Protein AF-0000000082860025 (afdb_homodimer)

Foldseek 3Di:
DQDPVFWQKKFKAWLCQHTPDIDGCRVVDRSNVLNVVQVVVCVVDPVSDDWDWDWDDDDFWIKIWTDDPTMIMITIGGDPPPPPDPPDPPPD/DQDPVFWAKKFKAWLCQHTPDIDGCRVVDRSNVLNVVQVVVCVVDPVSDDWDWDWDDDDFWIKIWTDDPTMIMITIGGDPPPCPPPPDPPPD

Sequence (184 aa):
MMQAADVKGVLLTDKTGMTLGLRGLGANLNAGGVDRLAKIAAKLDPSGRLPQVVAVEGESSHILIQQRPNFTGAVVKEVISAHIPSSSENTFMMQAADVKGVLLTDKTGMTLGLRGLGANLNAGGVDRLAKIAAKLDPSGRLPQVVAVEGESSHILIQQRPNFTGAVVKEVISAHIPSSSENTF

Radius of gyration: 17.54 Å; Cα contacts (8 Å, |Δi|>4): 394; chains: 2; bounding box: 46×36×58 Å

pLDDT: mean 80.72, std 21.65, range [23.61, 98.38]

Solvent-accessible surface area (backbone atoms only — not comparable to full-atom values): 10184 Å² total; per-residue (Å²): 126,88,57,81,88,30,65,53,20,30,29,31,17,33,88,84,22,43,74,76,46,66,39,64,60,21,64,71,45,52,37,47,51,55,37,50,39,43,55,48,55,52,66,49,42,84,77,61,64,72,72,39,43,36,37,39,41,47,88,59,36,33,38,41,36,38,50,52,98,69,34,29,41,35,38,29,26,50,59,72,71,68,83,64,75,75,78,76,78,80,78,126,126,88,56,82,87,29,65,53,20,30,30,32,18,33,89,85,20,43,74,74,44,66,40,65,60,20,64,70,44,54,38,48,51,53,37,50,40,43,54,48,55,51,66,49,41,87,78,57,67,65,75,36,44,35,36,37,40,47,92,61,36,33,36,41,35,38,50,51,99,68,34,29,41,36,38,31,25,50,58,72,71,68,83,63,74,73,77,75,79,78,79,124

Secondary structure (DSSP, 8-state):
---GGGEEEEEEE-TTS-EEEEEEGGGGS-HHHHHHHHHHHHHHSTT--S--EEEEE-SSEEEEEEE-SS-EEEEEEE--------------/---GGGEEEEEEE-TTS-EEEEEEGGGGS-HHHHHHHHHHHHHHSTT--S--EEEEE-SSEEEEEEE-SS-EEEEEEE--------------

Organism: NCBI:txid197152

Structure (mmCIF, N/CA/C/O backbone):
data_AF-0000000082860025-model_v1
#
loop_
_entity.id
_entity.type
_entity.pdbx_description
1 polymer 'Late endosomal/lysosomal adaptor and MAPK and MTOR activator 5'
#
loop_
_atom_site.group_PDB
_atom_site.id
_atom_site.type_symbol
_atom_site.label_atom_id
_atom_site.label_alt_id
_atom_site.label_comp_id
_atom_site.label_asym_id
_atom_site.label_entity_id
_atom_site.label_seq_id
_atom_site.pdbx_PDB_ins_code
_atom_site.Cartn_x
_atom_site.Cartn_y
_atom_site.Cartn_z
_atom_site.occupancy
_atom_site.B_iso_or_equiv
_atom_site.auth_seq_id
_atom_site.auth_comp_id
_atom_site.auth_asym_id
_atom_site.auth_atom_id
_atom_site.pdbx_PDB_model_num
ATOM 1 N N . MET A 1 1 ? 17.094 7.039 -0.969 1 33.09 1 MET A N 1
ATOM 2 C CA . MET A 1 1 ? 17.234 6.988 0.483 1 33.09 1 MET A CA 1
ATOM 3 C C . MET A 1 1 ? 16.531 8.172 1.143 1 33.09 1 MET A C 1
ATOM 5 O O . MET A 1 1 ? 16.719 9.32 0.735 1 33.09 1 MET A O 1
ATOM 9 N N . MET A 1 2 ? 15.25 7.848 1.574 1 46 2 MET A N 1
ATOM 10 C CA . MET A 1 2 ? 14.5 8.938 2.189 1 46 2 MET A CA 1
ATOM 11 C C . MET A 1 2 ? 15.297 9.586 3.312 1 46 2 MET A C 1
ATOM 13 O O . MET A 1 2 ? 15.625 8.93 4.305 1 46 2 MET A O 1
ATOM 17 N N . GLN A 1 3 ? 16.156 10.477 3.059 1 45.91 3 GLN A N 1
ATOM 18 C CA . GLN A 1 3 ? 16.906 11.188 4.082 1 45.91 3 GLN A CA 1
ATOM 19 C C . GLN A 1 3 ? 15.992 11.625 5.227 1 45.91 3 GLN A C 1
ATOM 21 O O . GLN A 1 3 ? 14.797 11.836 5.031 1 45.91 3 GLN A O 1
ATOM 26 N N . ALA A 1 4 ? 16.5 11.523 6.484 1 52.88 4 ALA A N 1
ATOM 27 C CA . ALA A 1 4 ? 15.906 11.922 7.758 1 52.88 4 ALA A CA 1
ATOM 28 C C . ALA A 1 4 ? 15.117 13.227 7.605 1 52.88 4 ALA A C 1
ATOM 30 O O . ALA A 1 4 ? 14.047 13.383 8.195 1 52.88 4 ALA A O 1
ATOM 31 N N . ALA A 1 5 ? 15.742 14.164 6.914 1 59.38 5 ALA A N 1
ATOM 32 C CA . ALA A 1 5 ? 15.266 15.547 7.008 1 59.38 5 ALA A CA 1
ATOM 33 C C . ALA A 1 5 ? 14.016 15.758 6.156 1 59.38 5 ALA A C 1
ATOM 35 O O . ALA A 1 5 ? 13.453 16.859 6.133 1 59.38 5 ALA A O 1
ATOM 36 N N . ASP A 1 6 ? 13.32 14.672 5.777 1 79.62 6 ASP A N 1
ATOM 37 C CA . ASP A 1 6 ? 12.289 14.914 4.777 1 79.62 6 ASP A CA 1
ATOM 38 C C . ASP A 1 6 ? 10.914 14.5 5.297 1 79.62 6 ASP A C 1
ATOM 40 O O . ASP A 1 6 ? 9.953 14.398 4.523 1 79.62 6 ASP A O 1
ATOM 44 N N . VAL A 1 7 ? 11 14.438 6.77 1 90.5 7 VAL A N 1
ATOM 45 C CA . VAL A 1 7 ? 9.711 14.055 7.32 1 90.5 7 VAL A CA 1
ATOM 46 C C . VAL A 1 7 ? 8.852 15.297 7.539 1 90.5 7 VAL A C 1
ATOM 48 O O . VAL A 1 7 ? 9.266 16.234 8.227 1 90.5 7 VAL A O 1
ATOM 51 N N . LYS A 1 8 ? 7.617 15.305 6.957 1 93.06 8 LYS A N 1
ATOM 52 C CA . LYS A 1 8 ? 6.75 16.484 7.02 1 93.06 8 LYS A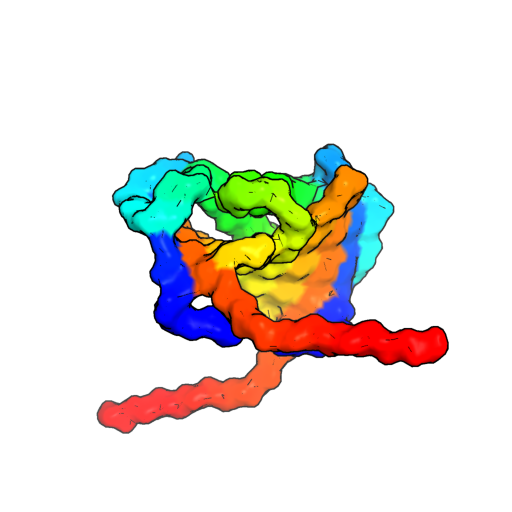 CA 1
ATOM 53 C C . LYS A 1 8 ? 5.492 16.188 7.832 1 93.06 8 LYS A C 1
ATOM 55 O O . LYS A 1 8 ? 4.746 17.109 8.18 1 93.06 8 LYS A O 1
ATOM 60 N N . GLY A 1 9 ? 5.238 14.914 8.219 1 94.38 9 GLY A N 1
ATOM 61 C CA . GLY A 1 9 ? 4.062 14.594 9.008 1 94.38 9 GLY A CA 1
ATOM 62 C C . GLY A 1 9 ? 4.008 13.141 9.43 1 94.38 9 GLY A C 1
ATOM 63 O O . GLY A 1 9 ? 4.746 12.305 8.898 1 94.38 9 GLY A O 1
ATOM 64 N N . VAL A 1 10 ? 3.152 12.93 10.477 1 96.75 10 VAL A N 1
ATOM 65 C CA . VAL A 1 10 ? 2.957 11.578 11 1 96.75 10 VAL A CA 1
ATOM 66 C C . VAL A 1 10 ? 1.491 11.375 11.375 1 96.75 10 VAL A C 1
ATOM 68 O O . VAL A 1 10 ? 0.799 12.328 11.734 1 96.75 10 VAL A O 1
ATOM 71 N N . LEU A 1 11 ? 1.039 10.164 11.227 1 97.44 11 LEU A N 1
ATOM 72 C CA . LEU A 1 11 ? -0.28 9.734 11.68 1 97.44 11 LEU A CA 1
ATOM 73 C C . LEU A 1 11 ? -0.199 8.398 12.398 1 97.44 11 LEU A C 1
ATOM 75 O O . LEU A 1 11 ? 0.49 7.48 11.945 1 97.44 11 LEU A O 1
ATOM 79 N N . LEU A 1 12 ? -0.83 8.297 13.547 1 98.12 12 LEU A N 1
ATOM 80 C CA . LEU A 1 12 ? -1.018 7.043 14.266 1 98.12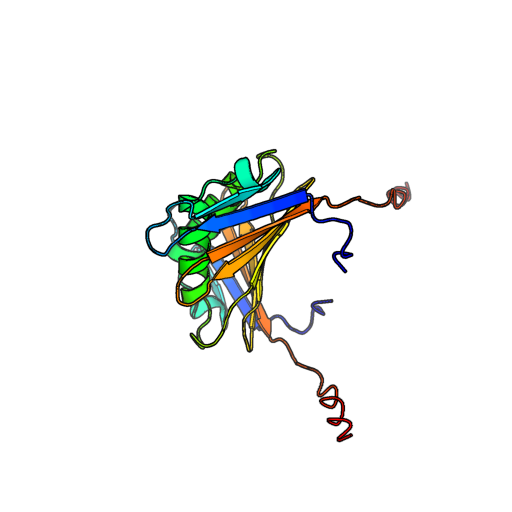 12 LEU A CA 1
ATOM 81 C C . LEU A 1 12 ? -2.498 6.703 14.391 1 98.12 12 LEU A C 1
ATOM 83 O O . LEU A 1 12 ? -3.303 7.547 14.797 1 98.12 12 LEU A O 1
ATOM 87 N N . THR A 1 13 ? -2.891 5.547 14.031 1 98.19 13 THR A N 1
ATOM 88 C CA . THR A 1 13 ? -4.27 5.078 14.109 1 98.19 13 THR A CA 1
ATOM 89 C C . THR A 1 13 ? -4.359 3.795 14.93 1 98.19 13 THR A C 1
ATOM 91 O O . THR A 1 13 ? -3.42 2.994 14.938 1 98.19 13 THR A O 1
ATOM 94 N N . ASP A 1 14 ? -5.41 3.586 15.594 1 97.69 14 ASP A N 1
ATOM 95 C CA . ASP A 1 14 ? -5.605 2.33 16.312 1 97.69 14 ASP A CA 1
ATOM 96 C C . ASP A 1 14 ? -6.203 1.262 15.398 1 97.69 14 ASP A C 1
ATOM 98 O O . ASP A 1 14 ? -6.324 1.473 14.188 1 97.69 14 ASP A O 1
ATOM 102 N N . LYS A 1 15 ? -6.598 0.096 15.977 1 95.88 15 LYS A N 1
ATOM 103 C CA . LYS A 1 15 ? -7 -1.069 15.188 1 95.88 15 LYS A CA 1
ATOM 104 C C . LYS A 1 15 ? -8.391 -0.88 14.602 1 95.88 15 LYS A C 1
ATOM 106 O O . LYS A 1 15 ? -8.828 -1.667 13.758 1 95.88 15 LYS A O 1
ATOM 111 N N . THR A 1 16 ? -9.117 0.187 15.078 1 96.38 16 THR A N 1
ATOM 112 C CA . THR A 1 16 ? -10.453 0.455 14.547 1 96.38 16 THR A CA 1
ATOM 113 C C . THR A 1 16 ? -10.398 1.537 13.477 1 96.38 16 THR A C 1
ATOM 115 O O . THR A 1 16 ? -11.43 1.908 12.914 1 96.38 16 THR A O 1
ATOM 118 N N . GLY A 1 17 ? -9.18 2 13.211 1 97.31 17 GLY A N 1
ATOM 119 C CA . GLY A 1 17 ? -9.023 3.051 12.219 1 97.31 17 GLY A CA 1
ATOM 120 C C . GLY A 1 17 ? -9.211 4.445 12.789 1 97.31 17 GLY A C 1
ATOM 121 O O . GLY A 1 17 ? -9.422 5.402 12.039 1 97.31 17 GLY A O 1
ATOM 122 N N . MET A 1 18 ? -9.141 4.57 14.086 1 98.06 18 MET A N 1
ATOM 123 C CA . MET A 1 18 ? -9.273 5.875 14.734 1 98.06 18 MET A CA 1
ATOM 124 C C . MET A 1 18 ? -7.906 6.504 14.977 1 98.06 18 MET A C 1
ATOM 126 O O . MET A 1 18 ? -6.926 5.793 15.203 1 98.06 18 MET A O 1
ATOM 130 N N . THR A 1 19 ? -7.941 7.844 14.969 1 98.06 19 THR A N 1
ATOM 131 C CA . THR A 1 19 ? -6.691 8.578 15.125 1 98.06 19 THR A CA 1
ATOM 132 C C . THR A 1 19 ? -6.246 8.594 16.578 1 98.06 19 THR A C 1
ATOM 134 O O . THR A 1 19 ? -6.996 9.023 17.453 1 98.06 19 THR A O 1
ATOM 137 N N . LEU A 1 20 ? -5.004 8.133 16.844 1 98.38 20 LEU A N 1
ATOM 138 C CA . LEU A 1 20 ? -4.387 8.219 18.172 1 98.38 20 LEU A CA 1
ATOM 139 C C . LEU A 1 20 ? -3.539 9.477 18.297 1 98.38 20 LEU A C 1
ATOM 141 O O . LEU A 1 20 ? -3.398 10.031 19.391 1 98.38 20 LEU A O 1
ATOM 145 N N . GLY A 1 21 ? -2.965 9.922 17.156 1 98.38 21 GLY A N 1
ATOM 146 C CA . GLY A 1 21 ? -2.156 11.125 17.062 1 98.38 21 GLY A CA 1
ATOM 147 C C . GLY A 1 21 ? -1.771 11.477 15.633 1 98.38 21 GLY A C 1
ATOM 148 O O . GLY A 1 21 ? -1.672 10.594 14.773 1 98.38 21 GLY A O 1
ATOM 149 N N . LEU A 1 22 ? -1.713 12.805 15.414 1 97.38 22 LEU A N 1
ATOM 150 C CA . LEU A 1 22 ? -1.295 13.266 14.094 1 97.38 22 LEU A CA 1
ATOM 151 C C . LEU A 1 22 ? -0.519 14.578 14.195 1 97.38 22 LEU A C 1
ATOM 153 O O . LEU A 1 22 ? -0.664 15.312 15.172 1 97.38 22 LEU A O 1
ATOM 157 N N . ARG A 1 23 ? 0.426 14.742 13.312 1 97.06 23 ARG A N 1
ATOM 158 C CA . ARG A 1 23 ? 1.185 15.984 13.211 1 97.06 23 ARG A CA 1
ATOM 159 C C . ARG A 1 23 ? 1.51 16.312 11.75 1 97.06 23 ARG A C 1
ATOM 161 O O . ARG A 1 23 ? 1.81 15.406 10.969 1 97.06 23 ARG A O 1
ATOM 168 N N . GLY A 1 24 ? 1.417 17.609 11.469 1 94.69 24 GLY A N 1
ATOM 169 C CA . GLY A 1 24 ? 1.819 18.062 10.148 1 94.69 24 GLY A CA 1
ATOM 170 C C . GLY A 1 24 ? 0.967 17.5 9.031 1 94.69 24 GLY A C 1
ATOM 171 O O . GLY A 1 24 ? -0.259 17.438 9.148 1 94.69 24 GLY A O 1
ATOM 172 N N . LEU A 1 25 ? 1.571 17.109 7.906 1 92.44 25 LEU A N 1
ATOM 173 C CA . LEU A 1 25 ? 0.884 16.609 6.719 1 92.44 25 LEU A CA 1
ATOM 174 C C . LEU A 1 25 ? 0.136 15.312 7.02 1 92.44 25 LEU A C 1
ATOM 176 O O . LEU A 1 25 ? -0.724 14.891 6.246 1 92.44 25 LEU A O 1
ATOM 180 N N . GLY A 1 26 ? 0.454 14.711 8.125 1 95 26 GLY A N 1
ATOM 181 C CA . GLY A 1 26 ? -0.306 13.539 8.523 1 95 26 GLY A CA 1
ATOM 182 C C . GLY A 1 26 ? -1.77 13.844 8.789 1 95 26 GLY A C 1
ATOM 183 O O . GLY A 1 26 ? -2.611 12.938 8.742 1 95 26 GLY A O 1
ATOM 184 N N . ALA A 1 27 ? -2.01 15.086 9.039 1 95.94 27 ALA A N 1
ATOM 185 C CA . ALA A 1 27 ? -3.385 15.492 9.32 1 95.94 27 ALA A CA 1
ATOM 186 C C . ALA A 1 27 ? -4.238 15.438 8.055 1 95.94 27 ALA A C 1
ATOM 188 O O . ALA A 1 27 ? -5.469 15.445 8.125 1 95.94 27 ALA A O 1
ATOM 189 N N . ASN A 1 28 ? -3.586 15.375 6.984 1 92.19 28 ASN A N 1
ATOM 190 C CA . ASN A 1 28 ? -4.301 15.32 5.715 1 92.19 28 ASN A CA 1
ATOM 191 C C . ASN A 1 28 ? -4.652 13.883 5.332 1 92.19 28 ASN A C 1
ATOM 193 O O . ASN A 1 28 ? -5.395 13.656 4.375 1 92.19 28 ASN A O 1
ATOM 197 N N . LEU A 1 29 ? -4.102 12.875 6.09 1 93.88 29 LEU A N 1
ATOM 198 C CA . LEU A 1 29 ? -4.367 11.477 5.797 1 93.88 29 LEU A CA 1
ATOM 199 C C . LEU A 1 29 ? -5.656 11.016 6.469 1 93.88 29 LEU A C 1
ATOM 201 O O . LEU A 1 29 ? -5.945 11.406 7.602 1 93.88 29 LEU A O 1
ATOM 205 N N . ASN A 1 30 ? -6.348 10.211 5.773 1 95.44 30 ASN A N 1
ATOM 206 C CA . ASN A 1 30 ? -7.496 9.523 6.359 1 95.44 30 ASN A CA 1
ATOM 207 C C . ASN A 1 30 ? -7.062 8.328 7.199 1 95.44 30 ASN A C 1
ATOM 209 O O . ASN A 1 30 ? -6.613 7.316 6.66 1 95.44 30 ASN A O 1
ATOM 213 N N . ALA A 1 31 ? -7.352 8.445 8.484 1 97.25 31 ALA A N 1
ATOM 214 C CA . ALA A 1 31 ? -6.887 7.422 9.414 1 97.25 31 ALA A CA 1
ATOM 215 C C . ALA A 1 31 ? -7.488 6.059 9.07 1 97.25 31 ALA A C 1
ATOM 217 O O . ALA A 1 31 ? -6.797 5.039 9.125 1 97.25 31 ALA A O 1
ATOM 218 N N . GLY A 1 32 ? -8.75 6.07 8.781 1 97.25 32 GLY A N 1
ATOM 219 C CA . GLY A 1 32 ? -9.391 4.832 8.367 1 97.25 32 GLY A CA 1
ATOM 220 C C . GLY A 1 32 ? -8.773 4.227 7.121 1 97.25 32 GLY A C 1
ATOM 221 O O . GLY A 1 32 ? -8.617 3.006 7.027 1 97.25 32 GLY A O 1
ATOM 222 N N . GLY A 1 33 ? -8.445 5.047 6.242 1 97 33 GLY A N 1
ATOM 223 C CA . GLY A 1 33 ? -7.781 4.59 5.035 1 97 33 GLY A CA 1
ATOM 224 C C . GLY A 1 33 ? -6.41 4 5.293 1 97 33 GLY A C 1
ATOM 225 O O . GLY A 1 33 ? -6.051 2.967 4.723 1 97 33 GLY A O 1
ATOM 226 N N . VAL A 1 34 ? -5.637 4.637 6.137 1 97.31 34 VAL A N 1
ATOM 227 C CA . VAL A 1 34 ? -4.301 4.168 6.488 1 97.31 34 VAL A CA 1
ATOM 228 C C . VAL A 1 34 ? -4.391 2.797 7.156 1 97.31 34 VAL A C 1
ATOM 230 O O . VAL A 1 34 ? -3.648 1.878 6.809 1 97.31 34 VAL A O 1
ATOM 233 N N . ASP A 1 35 ? -5.312 2.674 8.102 1 97.25 35 ASP A N 1
ATOM 234 C CA . ASP A 1 35 ? -5.5 1.411 8.805 1 97.25 35 ASP A CA 1
ATOM 235 C C . ASP A 1 35 ? -5.922 0.301 7.848 1 97.25 35 ASP A C 1
ATOM 237 O O . ASP A 1 35 ? -5.375 -0.803 7.887 1 97.25 35 ASP A O 1
ATOM 241 N N . ARG A 1 36 ? -6.832 0.575 6.988 1 96.69 36 ARG A N 1
ATOM 242 C CA . ARG A 1 36 ? -7.344 -0.426 6.059 1 96.69 36 ARG A CA 1
ATOM 243 C C . ARG A 1 36 ? -6.273 -0.836 5.051 1 96.69 36 ARG A C 1
ATOM 245 O O . ARG A 1 36 ? -6.133 -2.02 4.734 1 96.69 36 ARG A O 1
ATOM 252 N N . LEU A 1 37 ? -5.586 0.107 4.586 1 96.12 37 LEU A N 1
ATOM 253 C CA . LEU A 1 37 ? -4.512 -0.176 3.641 1 96.12 37 LEU A CA 1
ATOM 254 C C . LEU A 1 37 ? -3.48 -1.115 4.258 1 96.12 37 LEU A C 1
ATOM 256 O O . LEU A 1 37 ? -3.094 -2.111 3.641 1 96.12 37 LEU A O 1
ATOM 260 N N . ALA A 1 38 ? -3.084 -0.808 5.434 1 95.5 38 ALA A N 1
ATOM 261 C CA . ALA A 1 38 ? -2.09 -1.638 6.109 1 95.5 38 ALA A CA 1
ATOM 262 C C . ALA A 1 38 ? -2.615 -3.053 6.328 1 95.5 38 ALA A C 1
ATOM 264 O O . ALA A 1 38 ? -1.877 -4.027 6.172 1 95.5 38 ALA A O 1
ATOM 265 N N . LYS A 1 39 ? -3.861 -3.148 6.633 1 93.69 39 LYS A N 1
ATOM 266 C CA . LYS A 1 39 ? -4.461 -4.457 6.879 1 93.69 39 LYS A CA 1
ATOM 267 C C . LYS A 1 39 ? -4.535 -5.281 5.598 1 93.69 39 LYS A C 1
ATOM 269 O O . LYS A 1 39 ? -4.273 -6.484 5.613 1 93.69 39 LYS A O 1
ATOM 274 N N . ILE A 1 40 ? -4.914 -4.621 4.555 1 94.56 40 ILE A N 1
ATOM 275 C CA . ILE A 1 40 ? -4.961 -5.336 3.285 1 94.56 40 ILE A CA 1
ATOM 276 C C . ILE A 1 40 ? -3.557 -5.777 2.885 1 94.56 40 ILE A C 1
ATOM 278 O O . ILE A 1 40 ? -3.352 -6.922 2.471 1 94.56 40 ILE A O 1
ATOM 282 N N . ALA A 1 41 ? -2.551 -4.926 3.004 1 94.69 41 ALA A N 1
ATOM 283 C CA . ALA A 1 41 ? -1.172 -5.25 2.648 1 94.69 41 ALA A CA 1
ATOM 284 C C . ALA A 1 41 ? -0.667 -6.453 3.441 1 94.69 41 ALA A C 1
ATOM 286 O O . ALA A 1 41 ? 0.044 -7.305 2.904 1 94.69 41 ALA A O 1
ATOM 287 N N . ALA A 1 42 ? -1.033 -6.551 4.637 1 91.56 42 ALA A N 1
ATOM 288 C CA . ALA A 1 42 ? -0.596 -7.648 5.5 1 91.56 42 ALA A CA 1
ATOM 289 C C . ALA A 1 42 ? -1.108 -8.992 4.984 1 91.56 42 ALA A C 1
ATOM 291 O O . ALA A 1 42 ? -0.476 -10.023 5.199 1 91.56 42 ALA A O 1
ATOM 292 N N . LYS A 1 43 ? -2.182 -8.922 4.293 1 90.25 43 LYS A N 1
ATOM 293 C CA . LYS A 1 43 ? -2.803 -10.156 3.812 1 90.25 43 LYS A CA 1
ATOM 294 C C . LYS A 1 43 ? -2.27 -10.547 2.438 1 90.25 43 LYS A C 1
ATOM 296 O O . LYS A 1 43 ? -2.477 -11.672 1.979 1 90.25 43 LYS A O 1
ATOM 301 N N . LEU A 1 44 ? -1.603 -9.633 1.783 1 90.06 44 LEU A N 1
ATOM 302 C CA . LEU A 1 44 ? -1.089 -9.914 0.447 1 90.06 44 LEU A CA 1
ATOM 303 C C . LEU A 1 44 ? 0.151 -10.797 0.515 1 90.06 44 LEU A C 1
ATOM 305 O O . LEU A 1 44 ? 0.46 -11.516 -0.44 1 90.06 44 LEU A O 1
ATOM 309 N N . ASP A 1 45 ? 0.968 -10.703 1.523 1 74.94 45 ASP A N 1
ATOM 310 C CA . ASP A 1 45 ? 2.172 -11.516 1.677 1 74.94 45 ASP A CA 1
ATOM 311 C C . ASP A 1 45 ? 1.82 -12.945 2.08 1 74.94 45 ASP A C 1
ATOM 313 O O . ASP A 1 45 ? 1.226 -13.172 3.137 1 74.94 45 ASP A O 1
ATOM 317 N N . PRO A 1 46 ? 2.174 -13.789 1.183 1 65.31 46 PRO A N 1
ATOM 318 C CA . PRO A 1 46 ? 1.812 -15.18 1.46 1 65.31 46 PRO A CA 1
ATOM 319 C C . PRO A 1 46 ? 2.404 -15.695 2.77 1 65.31 46 PRO A C 1
ATOM 321 O O . PRO A 1 46 ? 1.879 -16.641 3.359 1 65.31 46 PRO A O 1
ATOM 324 N N . SER A 1 47 ? 3.518 -15.117 3.135 1 65.06 47 SER A N 1
ATOM 325 C CA . SER A 1 47 ? 4.164 -15.656 4.328 1 65.06 47 SER A CA 1
ATOM 326 C C . SER A 1 47 ? 3.523 -15.109 5.598 1 65.06 47 SER A C 1
ATOM 328 O O . SER A 1 47 ? 3.621 -15.719 6.664 1 65.06 47 SER A O 1
ATOM 330 N N . GLY A 1 48 ? 2.568 -14.25 5.512 1 60.38 48 GLY A N 1
ATOM 331 C CA . GLY A 1 48 ? 1.831 -13.664 6.617 1 60.38 48 GLY A CA 1
ATOM 332 C C . GLY A 1 48 ? 2.73 -13.117 7.707 1 60.38 48 GLY A C 1
ATOM 333 O O . GLY A 1 48 ? 2.262 -12.789 8.797 1 60.38 48 GLY A O 1
ATOM 334 N N . ARG A 1 49 ? 4.059 -13.359 7.512 1 56.88 49 ARG A N 1
ATOM 335 C CA . ARG A 1 49 ? 4.91 -13.055 8.656 1 56.88 49 ARG A CA 1
ATOM 336 C C . ARG A 1 49 ? 5.055 -11.547 8.852 1 56.88 49 ARG A C 1
ATOM 338 O O . ARG A 1 49 ? 4.488 -10.766 8.086 1 56.88 49 ARG A O 1
ATOM 345 N N . LEU A 1 50 ? 6.164 -10.859 9.492 1 60.94 50 LEU A N 1
ATOM 346 C CA . LEU A 1 50 ? 6.441 -9.641 10.242 1 60.94 50 LEU A CA 1
ATOM 347 C C . LEU A 1 50 ? 5.988 -8.414 9.453 1 60.94 50 LEU A C 1
ATOM 349 O O . LEU A 1 50 ? 5.66 -8.516 8.273 1 60.94 50 LEU A O 1
ATOM 353 N N . PRO A 1 51 ? 6.359 -7.18 10.133 1 62.34 51 PRO A N 1
ATOM 354 C CA . PRO A 1 51 ? 5.832 -5.875 9.727 1 62.34 51 PRO A CA 1
ATOM 355 C C . PRO A 1 51 ? 6.16 -5.531 8.273 1 62.34 51 PRO A C 1
ATOM 357 O O . PRO A 1 51 ? 7.332 -5.562 7.879 1 62.34 51 PRO A O 1
ATOM 360 N N . GLN A 1 52 ? 5.219 -5.672 7.512 1 81.56 52 GLN A N 1
ATOM 361 C CA . GLN A 1 52 ? 5.387 -5.16 6.156 1 81.56 52 GLN A CA 1
ATOM 362 C C . GLN A 1 52 ? 5.328 -3.637 6.129 1 81.56 52 GLN A C 1
ATOM 364 O O . GLN A 1 52 ? 4.668 -3.021 6.969 1 81.56 52 GLN A O 1
ATOM 369 N N . VAL A 1 53 ? 6.266 -3.066 5.434 1 91 53 VAL A N 1
ATOM 370 C CA . VAL A 1 53 ? 6.207 -1.631 5.18 1 91 53 VAL A CA 1
ATOM 371 C C . VAL A 1 53 ? 5.559 -1.372 3.82 1 91 53 VAL A C 1
ATOM 373 O O . VAL A 1 53 ? 5.883 -2.039 2.834 1 91 53 VAL A O 1
ATOM 376 N N . VAL A 1 54 ? 4.648 -0.516 3.879 1 94.5 54 VAL A N 1
ATOM 377 C CA . VAL A 1 54 ? 4.023 -0.079 2.635 1 94.5 54 VAL A CA 1
ATOM 378 C C . VAL A 1 54 ? 4.492 1.331 2.285 1 94.5 54 VAL A C 1
ATOM 380 O O . VAL A 1 54 ? 4.473 2.227 3.133 1 94.5 54 VAL A O 1
ATOM 383 N N . ALA A 1 55 ? 4.941 1.473 1.07 1 92.88 55 ALA A N 1
ATOM 384 C CA . ALA A 1 55 ? 5.332 2.791 0.577 1 92.88 55 ALA A CA 1
ATOM 385 C C . ALA A 1 55 ? 4.414 3.246 -0.555 1 92.88 55 ALA A C 1
ATOM 387 O O . ALA A 1 55 ? 4.199 2.512 -1.521 1 92.88 55 ALA A O 1
ATOM 388 N N . VAL A 1 56 ? 3.918 4.422 -0.334 1 92.19 56 VAL A N 1
ATOM 389 C CA . VAL A 1 56 ? 3.104 5.055 -1.364 1 92.19 56 VAL A CA 1
ATOM 390 C C . VAL A 1 56 ? 3.844 6.258 -1.944 1 92.19 56 VAL A C 1
ATOM 392 O O . VAL A 1 56 ? 4.141 7.215 -1.227 1 92.19 56 VAL A O 1
ATOM 395 N N . GLU A 1 57 ? 4.199 6.074 -3.164 1 86.81 57 GLU A N 1
ATOM 396 C CA . GLU A 1 57 ? 4.914 7.164 -3.826 1 86.81 57 GLU A CA 1
ATOM 397 C C . GLU A 1 57 ? 3.969 8.008 -4.672 1 86.81 57 GLU A C 1
ATOM 399 O O . GLU A 1 57 ? 3.41 7.527 -5.66 1 86.81 57 GLU A O 1
ATOM 404 N N . GLY A 1 58 ? 3.793 9.203 -4.246 1 82.69 58 GLY A N 1
ATOM 405 C CA . GLY A 1 58 ? 3.012 10.164 -5.004 1 82.69 58 GLY A CA 1
ATOM 406 C C . GLY A 1 58 ? 3.865 11.203 -5.707 1 82.69 58 GLY A C 1
ATOM 407 O O . GLY A 1 58 ? 5.086 11.055 -5.793 1 82.69 58 GLY A O 1
ATOM 408 N N . GLU A 1 59 ? 3.225 12.18 -6.293 1 76.19 59 GLU A N 1
ATOM 409 C CA . GLU A 1 59 ? 3.92 13.219 -7.047 1 76.19 59 GLU A CA 1
ATOM 410 C C . GLU A 1 59 ? 4.789 14.078 -6.129 1 76.19 59 GLU A C 1
ATOM 412 O O . GLU A 1 59 ? 5.957 14.336 -6.434 1 76.19 59 GLU A O 1
ATOM 417 N N . SER A 1 60 ? 4.34 14.43 -5.012 1 77.38 60 SER A N 1
ATOM 418 C CA . SER A 1 60 ? 5.074 15.375 -4.176 1 77.38 60 SER A CA 1
ATOM 419 C C . SER A 1 60 ? 5.309 14.805 -2.777 1 77.38 60 SER A C 1
ATOM 421 O O . SER A 1 60 ? 5.906 15.469 -1.926 1 77.38 60 SER A O 1
ATOM 423 N N . SER A 1 61 ? 4.809 13.602 -2.604 1 83.62 61 SER A N 1
ATOM 424 C CA . SER A 1 61 ? 4.941 13.039 -1.261 1 83.62 61 SER A CA 1
ATOM 425 C C . SER A 1 61 ? 5.152 11.531 -1.308 1 83.62 61 SER A C 1
ATOM 427 O O . SER A 1 61 ? 4.766 10.875 -2.277 1 83.62 61 SER A O 1
ATOM 429 N N . HIS A 1 62 ? 5.879 11.141 -0.288 1 88.81 62 HIS A N 1
ATOM 430 C CA . HIS A 1 62 ? 6.066 9.727 -0 1 88.81 62 HIS A CA 1
ATOM 431 C C . HIS A 1 62 ? 5.492 9.359 1.365 1 88.81 62 HIS A C 1
ATOM 433 O O . HIS A 1 62 ? 5.793 10.016 2.365 1 88.81 62 HIS A O 1
ATOM 439 N N . ILE A 1 63 ? 4.625 8.367 1.314 1 92.56 63 ILE A N 1
ATOM 440 C CA . ILE A 1 63 ? 4.023 7.93 2.57 1 92.56 63 ILE A CA 1
ATOM 441 C C . ILE A 1 63 ? 4.504 6.52 2.912 1 92.56 63 ILE A C 1
ATOM 443 O O . ILE A 1 63 ? 4.434 5.613 2.07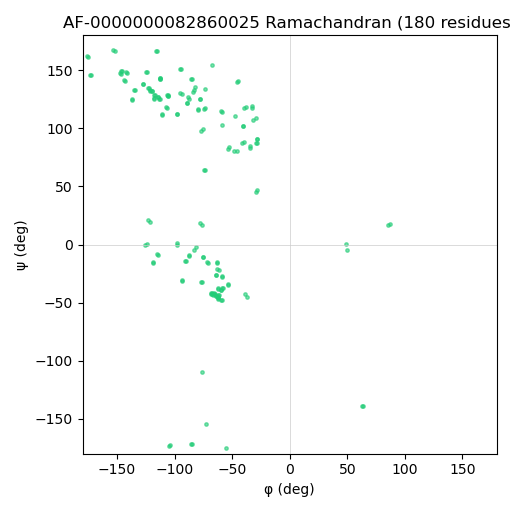6 1 92.56 63 ILE A O 1
ATOM 447 N N . LEU A 1 64 ? 5.062 6.348 4.078 1 93.94 64 LEU A N 1
ATOM 448 C CA . LEU A 1 64 ? 5.43 5.039 4.609 1 93.94 64 LEU A CA 1
ATOM 449 C C . LEU A 1 64 ? 4.453 4.605 5.699 1 93.94 64 LEU A C 1
ATOM 451 O O . LEU A 1 64 ? 4.164 5.367 6.621 1 93.94 64 LEU A O 1
ATOM 455 N N . ILE A 1 65 ? 3.934 3.416 5.531 1 96 65 ILE A N 1
ATOM 456 C CA . ILE A 1 65 ? 2.951 2.887 6.469 1 96 65 ILE A CA 1
ATOM 457 C C . ILE A 1 65 ? 3.451 1.567 7.055 1 96 65 ILE A C 1
ATOM 459 O O . ILE A 1 65 ? 3.947 0.706 6.32 1 96 65 ILE A O 1
ATOM 463 N N . GLN A 1 66 ? 3.334 1.396 8.32 1 94.62 66 GLN A N 1
ATOM 464 C CA . GLN A 1 66 ? 3.678 0.142 8.984 1 94.62 66 GLN A CA 1
ATOM 465 C C . GLN A 1 66 ? 2.631 -0.231 10.023 1 94.62 66 GLN A C 1
ATOM 467 O O . GLN A 1 66 ? 2.311 0.572 10.906 1 94.62 66 GLN A O 1
ATOM 472 N N . GLN A 1 67 ? 2.117 -1.431 9.859 1 94.19 67 GLN A N 1
ATOM 473 C CA . GLN A 1 67 ? 1.193 -1.966 10.852 1 94.19 67 GLN A CA 1
ATOM 474 C C . GLN A 1 67 ? 1.946 -2.611 12.016 1 94.19 67 GLN A C 1
ATOM 476 O O . GLN A 1 67 ? 2.918 -3.338 11.805 1 94.19 67 GLN A O 1
ATOM 481 N N . ARG A 1 68 ? 1.524 -2.236 13.094 1 91.25 68 ARG A N 1
ATOM 482 C CA . ARG A 1 68 ? 1.997 -2.85 14.328 1 91.25 68 ARG A CA 1
ATOM 483 C C . ARG A 1 68 ? 0.864 -3.574 15.047 1 91.25 68 ARG A C 1
ATOM 485 O O . ARG A 1 68 ? -0.293 -3.496 14.633 1 91.25 68 ARG A O 1
ATOM 492 N N . PRO A 1 69 ? 1.188 -4.438 16.062 1 89.69 69 PRO A N 1
ATOM 493 C CA . PRO A 1 69 ? 0.144 -5.199 16.75 1 89.69 69 PRO A CA 1
ATOM 494 C C . PRO A 1 69 ? -0.972 -4.312 17.297 1 89.69 69 PRO A C 1
ATOM 496 O O . PRO A 1 69 ? -2.148 -4.672 17.219 1 89.69 69 PRO A O 1
ATOM 499 N N . ASN A 1 70 ? -0.701 -3.104 17.75 1 93.62 70 ASN A N 1
ATOM 500 C CA . ASN A 1 70 ? -1.713 -2.318 18.453 1 93.62 70 ASN A CA 1
ATOM 501 C C . ASN A 1 70 ? -2.018 -1.016 17.719 1 93.62 70 ASN A C 1
ATOM 503 O O . ASN A 1 70 ? -2.982 -0.323 18.047 1 93.62 70 ASN A O 1
ATOM 507 N N . PHE A 1 71 ? -1.264 -0.689 16.891 1 95.44 71 PHE A N 1
ATOM 508 C CA . PHE A 1 71 ? -1.499 0.544 16.156 1 95.44 71 PHE A CA 1
ATOM 509 C C . PHE A 1 71 ? -0.866 0.473 14.773 1 95.44 71 PHE A C 1
ATOM 511 O O . PHE A 1 71 ? -0.111 -0.455 14.477 1 95.44 71 PHE A O 1
ATOM 518 N N . THR A 1 72 ? -1.219 1.403 13.906 1 96.62 72 THR A N 1
ATOM 519 C CA . THR A 1 72 ? -0.617 1.611 12.594 1 96.62 72 THR A CA 1
ATOM 520 C C . THR A 1 72 ? -0.049 3.021 12.469 1 96.62 72 THR A C 1
ATOM 522 O O . THR A 1 72 ? -0.71 3.996 12.836 1 96.62 72 THR A O 1
ATOM 525 N N . GLY A 1 73 ? 1.148 3.096 11.992 1 97.25 73 GLY A N 1
ATOM 526 C CA . GLY A 1 73 ? 1.792 4.387 11.805 1 97.25 73 GLY A CA 1
ATOM 527 C C . GLY A 1 73 ? 2.01 4.742 10.344 1 97.25 73 GLY A C 1
ATOM 528 O O . GLY A 1 73 ? 2.334 3.875 9.531 1 97.25 73 GLY A O 1
ATOM 529 N N . ALA A 1 74 ? 1.835 6.082 10.078 1 96.56 74 ALA A N 1
ATOM 530 C CA . ALA A 1 74 ? 2.176 6.625 8.766 1 96.56 74 ALA A CA 1
ATOM 531 C C . ALA A 1 74 ? 3.105 7.828 8.898 1 96.56 74 ALA A C 1
ATOM 533 O O . ALA A 1 74 ? 2.939 8.656 9.797 1 96.56 74 ALA A O 1
ATOM 534 N N . VAL A 1 75 ? 4.105 7.855 7.996 1 95.5 75 VAL A N 1
ATOM 535 C CA . VAL A 1 75 ? 5.043 8.969 7.906 1 95.5 75 VAL A CA 1
ATOM 536 C C . VAL A 1 75 ? 4.961 9.602 6.516 1 95.5 75 VAL A C 1
ATOM 538 O O . VAL A 1 75 ? 5.02 8.891 5.504 1 95.5 75 VAL A O 1
ATOM 541 N N . VAL A 1 76 ? 4.859 10.883 6.488 1 93.25 76 VAL A N 1
ATOM 542 C CA . VAL A 1 76 ? 4.797 11.625 5.234 1 93.25 76 VAL A CA 1
ATOM 543 C C . VAL A 1 76 ? 6.117 12.359 5.004 1 93.25 76 VAL A C 1
ATOM 545 O O . VAL A 1 76 ? 6.559 13.141 5.844 1 93.25 76 VAL A O 1
ATOM 548 N N . LYS A 1 77 ? 6.645 11.914 3.93 1 91.19 77 LYS A N 1
ATOM 549 C CA . LYS A 1 77 ? 7.891 12.57 3.531 1 91.19 77 LYS A CA 1
ATOM 550 C C . LYS A 1 77 ? 7.703 13.367 2.246 1 91.19 77 LYS A C 1
ATOM 552 O O . LYS A 1 77 ? 6.93 12.977 1.369 1 91.19 77 LYS A O 1
ATOM 557 N N . GLU A 1 78 ? 8.367 14.539 2.188 1 83.75 78 GLU A N 1
ATOM 558 C CA . GLU A 1 78 ? 8.367 15.305 0.947 1 83.75 78 GLU A CA 1
ATOM 559 C C . GLU A 1 78 ? 9.523 14.898 0.042 1 83.75 78 GLU A C 1
ATOM 561 O O . GLU A 1 78 ? 10.641 14.688 0.515 1 83.75 78 GLU A O 1
ATOM 566 N N . VAL A 1 79 ? 9.195 14.453 -1.157 1 70.88 79 VAL 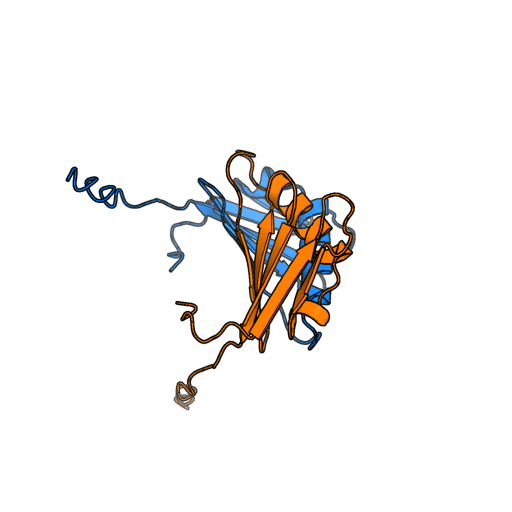A N 1
ATOM 567 C CA . VAL A 1 79 ? 10.219 14.117 -2.141 1 70.88 79 VAL A CA 1
ATOM 568 C C . VAL A 1 79 ? 10.789 15.391 -2.754 1 70.88 79 VAL A C 1
ATOM 570 O O . VAL A 1 79 ? 10.039 16.234 -3.244 1 70.88 79 VAL A O 1
ATOM 573 N N . ILE A 1 80 ? 11.891 15.82 -2.262 1 57.25 80 ILE A N 1
ATOM 574 C CA . ILE A 1 80 ? 12.547 16.984 -2.861 1 57.25 80 ILE A CA 1
ATOM 575 C C . ILE A 1 80 ? 13.18 16.578 -4.191 1 57.25 80 ILE A C 1
ATOM 577 O O . ILE A 1 80 ? 14.047 15.711 -4.238 1 57.25 80 ILE A O 1
ATOM 581 N N . SER A 1 81 ? 12.406 16.188 -5.129 1 50.06 81 SER A N 1
ATOM 582 C CA . SER A 1 81 ? 13.086 15.992 -6.406 1 50.06 81 SER A CA 1
ATOM 583 C C . SER A 1 81 ? 14.305 16.906 -6.535 1 50.06 81 SER A C 1
ATOM 585 O O . SER A 1 81 ? 14.188 18.125 -6.395 1 50.06 81 SER A O 1
ATOM 587 N N . ALA A 1 82 ? 15.445 16.516 -6.082 1 43.88 82 ALA A N 1
ATOM 588 C CA . ALA A 1 82 ? 16.531 17.297 -6.66 1 43.88 82 ALA A CA 1
ATOM 589 C C . ALA A 1 82 ? 16.266 17.609 -8.133 1 43.88 82 ALA A C 1
ATOM 591 O O . ALA A 1 82 ? 15.664 16.812 -8.844 1 43.88 82 ALA A O 1
ATOM 592 N N . HIS A 1 83 ? 16.141 18.797 -8.633 1 44.09 83 HIS A N 1
ATOM 593 C CA . HIS A 1 83 ? 16.234 19.141 -10.047 1 44.09 83 HIS A CA 1
ATOM 594 C C . HIS A 1 83 ? 17.156 18.172 -10.789 1 44.09 83 HIS A C 1
ATOM 596 O O . HIS A 1 83 ? 18.375 18.297 -10.734 1 44.09 83 HIS A O 1
ATOM 602 N N . ILE A 1 84 ? 17.109 16.969 -10.641 1 43 84 ILE A N 1
ATOM 603 C CA . ILE A 1 84 ? 17.938 16.359 -11.688 1 43 84 ILE A CA 1
ATOM 604 C C . ILE A 1 84 ? 17.391 16.75 -13.062 1 43 84 ILE A C 1
ATOM 606 O O . ILE A 1 84 ? 16.188 16.688 -13.289 1 43 84 ILE A O 1
ATOM 610 N N . PRO A 1 85 ? 18.078 17.5 -13.914 1 41.06 85 PRO A N 1
ATOM 611 C CA . PRO A 1 85 ? 17.75 17.922 -15.281 1 41.06 85 PRO A CA 1
ATOM 612 C C . PRO A 1 85 ? 17.109 16.828 -16.109 1 41.06 85 PRO A C 1
ATOM 614 O O . PRO A 1 85 ? 17.469 15.648 -15.977 1 41.06 85 PRO A O 1
ATOM 617 N N . SER A 1 86 ? 15.82 16.859 -16.281 1 40.72 86 SER A N 1
ATOM 618 C CA . SER A 1 86 ? 15.18 16.047 -17.312 1 40.72 86 SER A CA 1
ATOM 619 C C . SER A 1 86 ? 16.125 15.789 -18.484 1 40.72 86 SER A C 1
ATOM 621 O O . SER A 1 86 ? 16.656 16.719 -19.078 1 40.72 86 SER A O 1
ATOM 623 N N . SER A 1 87 ? 16.875 14.695 -18.438 1 39.06 87 SER A N 1
ATOM 624 C CA . SER A 1 87 ? 17.672 14.438 -19.641 1 39.06 87 SER A CA 1
ATOM 625 C C . SER A 1 87 ? 16.953 14.922 -20.891 1 39.06 87 SER A C 1
ATOM 627 O O . SER A 1 87 ? 15.734 14.797 -21 1 39.06 87 SER A O 1
ATOM 629 N N . SER A 1 88 ? 17.547 15.898 -21.672 1 37.06 88 SER A N 1
ATOM 630 C CA . SER A 1 88 ? 17.359 16.375 -23.031 1 37.06 88 SER A CA 1
ATOM 631 C C . SER A 1 88 ? 16.906 15.258 -23.969 1 37.06 88 SER A C 1
ATOM 633 O O . SER A 1 88 ? 17.469 14.156 -23.938 1 37.06 88 SER A O 1
ATOM 635 N N . GLU A 1 89 ? 15.641 15.234 -24.406 1 34.69 89 GLU A N 1
ATOM 636 C CA . GLU A 1 89 ? 15.172 14.578 -25.625 1 34.69 89 GLU A CA 1
ATOM 637 C C . GLU A 1 89 ? 16.219 14.656 -26.734 1 34.69 89 GLU A C 1
ATOM 639 O O . GLU A 1 89 ? 16.641 15.75 -27.109 1 34.69 89 GLU A O 1
ATOM 644 N N . ASN A 1 90 ? 17.172 13.75 -26.766 1 32.06 90 ASN A N 1
ATOM 645 C CA . ASN A 1 90 ? 17.891 13.594 -28.031 1 32.06 90 ASN A CA 1
ATOM 646 C C . ASN A 1 90 ? 16.938 13.547 -29.219 1 32.06 90 ASN A C 1
ATOM 648 O O . ASN A 1 90 ? 16.156 12.602 -29.359 1 32.06 90 ASN A O 1
ATOM 652 N N . THR A 1 91 ? 16.422 14.688 -29.75 1 28.5 91 THR A N 1
ATOM 653 C CA . THR A 1 91 ? 15.953 14.961 -31.094 1 28.5 91 THR A CA 1
ATOM 654 C C . THR A 1 91 ? 16.891 14.328 -32.125 1 28.5 91 THR A C 1
ATOM 656 O O . THR A 1 91 ? 18.062 14.711 -32.219 1 28.5 91 THR A O 1
ATOM 659 N N . PHE A 1 92 ? 16.625 12.969 -32.5 1 23.61 92 PHE A N 1
ATOM 660 C CA . PHE A 1 92 ? 17.078 12.664 -33.844 1 23.61 92 PHE A CA 1
ATOM 661 C C . PHE A 1 92 ? 16.203 13.383 -34.875 1 23.61 92 PHE A C 1
ATOM 663 O O . PHE A 1 92 ? 15.023 13.648 -34.625 1 23.61 92 PHE A O 1
ATOM 670 N N . MET B 1 1 ? 17.578 -1.44 -5.66 1 33.28 1 MET B N 1
ATOM 671 C CA . MET B 1 1 ? 17.188 -1.398 -7.066 1 33.28 1 MET B CA 1
ATOM 672 C C . MET B 1 1 ? 16.672 -2.758 -7.531 1 33.28 1 MET B C 1
ATOM 674 O O . MET B 1 1 ? 17.328 -3.777 -7.332 1 33.28 1 MET B O 1
ATOM 678 N N . MET B 1 2 ? 15.297 -2.838 -7.469 1 46.03 2 MET B N 1
ATOM 679 C CA . MET B 1 2 ? 14.719 -4.121 -7.852 1 46.03 2 MET B CA 1
ATOM 680 C C . MET B 1 2 ? 15.211 -4.555 -9.227 1 46.03 2 MET B C 1
ATOM 682 O O . MET B 1 2 ? 14.938 -3.883 -10.227 1 46.03 2 MET B O 1
ATOM 686 N N . GLN B 1 3 ? 16.312 -5.121 -9.344 1 46.09 3 GLN B N 1
ATOM 687 C CA . GLN B 1 3 ? 16.828 -5.637 -10.617 1 46.09 3 GLN B CA 1
ATOM 688 C C . GLN B 1 3 ? 15.742 -6.422 -11.359 1 46.09 3 GLN B C 1
ATOM 690 O O . GLN B 1 3 ? 14.844 -6.992 -10.734 1 46.09 3 GLN B O 1
ATOM 695 N N . ALA B 1 4 ? 15.672 -6.246 -12.695 1 53.34 4 ALA B N 1
ATOM 696 C CA . ALA B 1 4 ? 14.789 -6.898 -13.664 1 53.34 4 ALA B CA 1
ATOM 697 C C . ALA B 1 4 ? 14.609 -8.375 -13.328 1 53.34 4 ALA B C 1
ATOM 699 O O . ALA B 1 4 ? 13.516 -8.922 -13.492 1 53.34 4 ALA B O 1
ATOM 700 N N . ALA B 1 5 ? 15.711 -8.992 -12.961 1 59.34 5 ALA B N 1
ATOM 701 C CA . ALA B 1 5 ? 15.734 -10.453 -12.922 1 59.34 5 ALA B CA 1
ATOM 702 C C . ALA B 1 5 ? 14.992 -10.984 -11.703 1 59.34 5 ALA B C 1
ATOM 704 O O . ALA B 1 5 ? 14.828 -12.195 -11.539 1 59.34 5 ALA B O 1
ATOM 705 N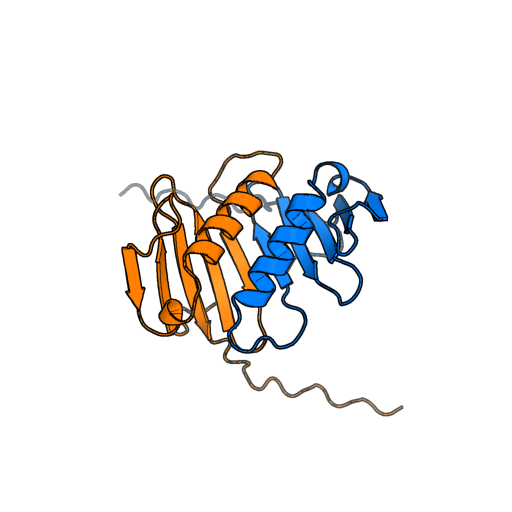 N . ASP B 1 6 ? 14.188 -10.156 -11.094 1 80.31 6 ASP B N 1
ATOM 706 C CA . ASP B 1 6 ? 13.711 -10.648 -9.805 1 80.31 6 ASP B CA 1
ATOM 707 C C . ASP B 1 6 ? 12.18 -10.688 -9.766 1 80.31 6 ASP B C 1
ATOM 709 O O . ASP B 1 6 ? 11.586 -10.812 -8.695 1 80.31 6 ASP B O 1
ATOM 713 N N . VAL B 1 7 ? 11.703 -10.703 -11.164 1 90.75 7 VAL B N 1
ATOM 714 C CA . VAL B 1 7 ? 10.242 -10.766 -11.188 1 90.75 7 VAL B CA 1
ATOM 715 C C . VAL B 1 7 ? 9.789 -12.227 -11.156 1 90.75 7 VAL B C 1
ATOM 717 O O . VAL B 1 7 ? 10.195 -13.023 -11.992 1 90.75 7 VAL B O 1
ATOM 720 N N . LYS B 1 8 ? 8.891 -12.562 -10.172 1 93.12 8 LYS B N 1
ATOM 721 C CA . LYS B 1 8 ? 8.461 -13.945 -9.984 1 93.12 8 LYS B CA 1
ATOM 722 C C . LYS B 1 8 ? 6.969 -14.102 -10.273 1 93.12 8 LYS B C 1
ATOM 724 O O . LYS B 1 8 ? 6.469 -15.227 -10.383 1 93.12 8 LYS B O 1
ATOM 729 N N . GLY B 1 9 ? 6.223 -13 -10.477 1 94.5 9 GLY B N 1
ATOM 730 C CA . GLY B 1 9 ? 4.801 -13.102 -10.773 1 94.5 9 GLY B CA 1
ATOM 731 C C . GLY B 1 9 ? 4.16 -11.758 -11.07 1 94.5 9 GLY B C 1
ATOM 732 O O . GLY B 1 9 ? 4.742 -10.703 -10.781 1 94.5 9 GLY B O 1
ATOM 733 N N . VAL B 1 10 ? 2.961 -11.859 -11.719 1 96.69 10 VAL B N 1
ATOM 734 C CA . VAL B 1 10 ? 2.193 -10.664 -12.055 1 96.69 10 VAL B CA 1
ATOM 735 C C . VAL B 1 10 ? 0.702 -10.938 -11.875 1 96.69 10 VAL B C 1
ATOM 737 O O . VAL B 1 10 ? 0.253 -12.078 -12.023 1 96.69 10 VAL B O 1
ATOM 740 N N . LEU B 1 11 ? -0.021 -9.93 -11.516 1 97.5 11 LEU B N 1
ATOM 741 C CA . LEU B 1 11 ? -1.478 -9.953 -11.438 1 97.5 11 LEU B CA 1
ATOM 742 C C . LEU B 1 11 ? -2.074 -8.695 -12.062 1 97.5 11 LEU B C 1
ATOM 744 O O . LEU B 1 11 ? -1.583 -7.59 -11.836 1 97.5 11 LEU B O 1
ATOM 748 N N . LEU B 1 12 ? -3.068 -8.859 -12.883 1 98.19 12 LEU B N 1
ATOM 749 C CA . LEU B 1 12 ? -3.877 -7.77 -13.414 1 98.19 12 LEU B CA 1
ATOM 750 C C . LEU B 1 12 ? -5.332 -7.906 -12.977 1 98.19 12 LEU B C 1
ATOM 752 O O . LEU B 1 12 ? -5.926 -8.977 -13.109 1 98.19 12 LEU B O 1
ATOM 756 N N . THR B 1 13 ? -5.902 -6.906 -12.445 1 98.19 13 THR B N 1
ATOM 757 C CA . THR B 1 13 ? -7.293 -6.891 -12 1 98.19 13 THR B CA 1
ATOM 758 C C . THR B 1 13 ? -8.062 -5.746 -12.656 1 98.19 13 THR B C 1
ATOM 760 O O . THR B 1 13 ? -7.484 -4.699 -12.961 1 98.19 13 THR B O 1
ATOM 763 N N . ASP B 1 14 ? -9.281 -5.906 -12.891 1 97.75 14 ASP B N 1
ATOM 764 C CA . ASP B 1 14 ? -10.094 -4.816 -13.414 1 97.75 14 ASP B CA 1
ATOM 765 C C . ASP B 1 14 ? -10.617 -3.928 -12.281 1 97.75 14 ASP B C 1
ATOM 767 O O . ASP B 1 14 ? -10.227 -4.094 -11.125 1 97.75 14 ASP B O 1
ATOM 771 N N . LYS B 1 15 ? -11.531 -2.977 -12.609 1 95.75 15 LYS B N 1
ATOM 772 C CA . LYS B 1 15 ? -11.961 -1.949 -11.672 1 95.75 15 LYS B CA 1
ATOM 773 C C . LYS B 1 15 ? -12.922 -2.521 -10.633 1 95.75 15 LYS B C 1
ATOM 775 O O . LYS B 1 15 ? -13.281 -1.843 -9.664 1 95.75 15 LYS B O 1
ATOM 780 N N . THR B 1 16 ? -13.398 -3.775 -10.859 1 96.38 16 THR B N 1
ATOM 781 C CA . THR B 1 16 ? -14.305 -4.41 -9.906 1 96.38 16 THR B CA 1
ATOM 782 C C . THR B 1 16 ? -13.539 -5.355 -8.984 1 96.38 16 THR B C 1
ATOM 784 O O . THR B 1 16 ? -14.125 -5.98 -8.102 1 96.38 16 THR B O 1
ATOM 787 N N . GLY B 1 17 ? -12.242 -5.414 -9.227 1 97.31 17 GLY B N 1
ATOM 788 C CA . GLY B 1 17 ? -11.422 -6.301 -8.414 1 97.31 17 GLY B CA 1
ATOM 789 C C . GLY B 1 17 ? -11.359 -7.719 -8.953 1 97.31 17 GLY B C 1
ATOM 790 O O . GLY B 1 17 ? -10.984 -8.648 -8.234 1 97.31 17 GLY B O 1
ATOM 791 N N . MET B 1 18 ? -11.711 -7.895 -10.18 1 98 18 MET B N 1
ATOM 792 C CA . MET B 1 18 ? -11.664 -9.211 -10.805 1 98 18 MET B CA 1
ATOM 793 C C . MET B 1 18 ? -10.359 -9.414 -11.562 1 98 18 MET B C 1
ATOM 795 O O . MET B 1 18 ? -9.789 -8.453 -12.094 1 98 18 MET B O 1
ATOM 799 N N . THR B 1 19 ? -9.977 -10.703 -11.625 1 98.06 19 THR B N 1
ATOM 800 C CA . THR B 1 19 ? -8.703 -11.023 -12.258 1 98.06 19 THR B CA 1
ATOM 801 C C . THR B 1 19 ? -8.828 -10.992 -13.781 1 98.06 19 THR B C 1
ATOM 803 O O . THR B 1 19 ? -9.672 -11.688 -14.352 1 98.06 19 THR B O 1
ATOM 806 N N . LEU B 1 20 ? -7.965 -10.195 -14.453 1 98.38 20 LEU B N 1
ATOM 807 C CA . LEU B 1 20 ? -7.871 -10.164 -15.906 1 98.38 20 LEU B CA 1
ATOM 808 C C . LEU B 1 20 ? -6.785 -11.117 -16.391 1 98.38 20 LEU B C 1
ATOM 810 O O . LEU B 1 20 ? -6.887 -11.656 -17.5 1 98.38 20 LEU B O 1
ATOM 814 N N . GLY B 1 21 ? -5.746 -11.273 -15.57 1 98.38 21 GLY B N 1
ATOM 815 C CA . GLY B 1 21 ? -4.629 -12.164 -15.844 1 98.38 21 GLY B CA 1
ATOM 816 C C . GLY B 1 21 ? -3.67 -12.297 -14.672 1 98.38 21 GLY B C 1
ATOM 817 O O . GLY B 1 21 ? -3.547 -11.375 -13.859 1 98.38 21 GLY B O 1
ATOM 818 N N . LEU B 1 22 ? -3.115 -13.547 -14.57 1 97.44 22 LEU B N 1
ATOM 819 C CA . LEU B 1 22 ? -2.131 -13.773 -13.516 1 97.44 22 LEU B CA 1
ATOM 820 C C . LEU B 1 22 ? -1.084 -14.789 -13.961 1 97.44 22 LEU B C 1
ATOM 822 O O . LEU B 1 22 ? -1.336 -15.594 -14.867 1 97.44 22 LEU B O 1
ATOM 826 N N . ARG B 1 23 ? 0.105 -14.602 -13.484 1 97.19 23 ARG B N 1
ATOM 827 C CA . ARG B 1 23 ? 1.192 -15.547 -13.727 1 97.19 23 ARG B CA 1
ATOM 828 C C . ARG B 1 23 ? 2.096 -15.664 -12.5 1 97.19 23 ARG B C 1
ATOM 830 O O . ARG B 1 23 ? 2.369 -14.672 -11.828 1 97.19 23 ARG B O 1
ATOM 837 N N . GLY B 1 24 ? 2.514 -16.922 -12.281 1 94.69 24 GLY B N 1
ATOM 838 C CA . GLY B 1 24 ? 3.48 -17.156 -11.219 1 94.69 24 GLY B CA 1
ATOM 839 C C . GLY B 1 24 ? 2.953 -16.797 -9.844 1 94.69 24 GLY B C 1
ATOM 840 O O . GLY B 1 24 ? 1.81 -17.125 -9.508 1 94.69 24 GLY B O 1
ATOM 841 N N . LEU B 1 25 ? 3.766 -16.172 -8.992 1 92.38 25 LEU B N 1
ATOM 842 C CA . LEU B 1 25 ? 3.432 -15.844 -7.609 1 92.38 25 LEU B CA 1
ATOM 843 C C . LEU B 1 25 ? 2.266 -14.859 -7.555 1 92.38 25 LEU B C 1
ATOM 845 O O . LEU B 1 25 ? 1.655 -14.672 -6.5 1 92.38 25 LEU B O 1
ATOM 849 N N . GLY B 1 26 ? 1.98 -14.242 -8.656 1 95.06 26 GLY B N 1
ATOM 850 C CA . GLY B 1 26 ? 0.806 -13.391 -8.703 1 95.06 26 GLY B CA 1
ATOM 851 C C . GLY B 1 26 ? -0.488 -14.133 -8.438 1 95.06 26 GLY B C 1
ATOM 852 O O . GLY B 1 26 ? -1.488 -13.539 -8.047 1 95.06 26 GLY B O 1
ATOM 853 N N . ALA B 1 27 ? -0.406 -15.414 -8.656 1 95.94 27 ALA B N 1
ATOM 854 C CA . ALA B 1 27 ? -1.594 -16.234 -8.445 1 95.94 27 ALA B CA 1
ATOM 855 C C . ALA B 1 27 ? -1.912 -16.375 -6.961 1 95.94 27 ALA B C 1
ATOM 857 O O . ALA B 1 27 ? -3.021 -16.766 -6.59 1 95.94 27 ALA B O 1
ATOM 858 N N . ASN B 1 28 ? -0.977 -16.047 -6.195 1 92.19 28 ASN B N 1
ATOM 859 C CA . ASN B 1 28 ? -1.17 -16.141 -4.754 1 92.19 28 ASN B CA 1
ATOM 860 C C . ASN B 1 28 ? -1.784 -14.867 -4.188 1 92.19 28 ASN B C 1
ATOM 862 O O . ASN B 1 28 ? -2.166 -14.828 -3.016 1 92.19 28 ASN B O 1
ATOM 866 N N . LEU B 1 29 ? -1.867 -13.781 -5.02 1 93.94 29 LEU B N 1
ATOM 867 C CA . LEU B 1 29 ? -2.424 -12.516 -4.57 1 93.94 29 LEU B CA 1
ATOM 868 C C . LEU B 1 29 ? -3.943 -12.508 -4.707 1 93.94 29 LEU B C 1
ATOM 870 O O . LEU B 1 29 ? -4.484 -13.039 -5.684 1 93.94 29 LEU B O 1
ATOM 874 N N . ASN B 1 30 ? -4.547 -11.914 -3.766 1 95.5 30 ASN B N 1
ATOM 875 C CA . ASN B 1 30 ? -5.977 -11.648 -3.859 1 95.5 30 ASN B CA 1
ATOM 876 C C . ASN B 1 30 ? -6.266 -10.43 -4.73 1 95.5 30 ASN B C 1
ATOM 878 O O . ASN B 1 30 ? -6 -9.297 -4.328 1 95.5 30 ASN B O 1
ATOM 882 N N . ALA B 1 31 ? -6.957 -10.703 -5.832 1 97.31 31 ALA B N 1
ATOM 883 C CA . ALA B 1 31 ? -7.195 -9.641 -6.805 1 97.31 31 ALA B CA 1
ATOM 884 C C . ALA B 1 31 ? -8.023 -8.516 -6.195 1 97.31 31 ALA B C 1
ATOM 886 O O . ALA B 1 31 ? -7.746 -7.336 -6.43 1 97.31 31 ALA B O 1
ATOM 887 N N . GLY B 1 32 ? -9.031 -8.891 -5.473 1 97.25 32 GLY B N 1
ATOM 888 C CA . GLY B 1 32 ? -9.828 -7.887 -4.789 1 97.25 32 GLY B CA 1
ATOM 889 C C . GLY B 1 32 ? -9.023 -7.047 -3.812 1 97.25 32 GLY B C 1
ATOM 890 O O . GLY B 1 32 ? -9.227 -5.836 -3.709 1 97.25 32 GLY B O 1
ATOM 891 N N . GLY B 1 33 ? -8.156 -7.684 -3.162 1 97 33 GLY B N 1
ATOM 892 C CA . GLY B 1 33 ? -7.277 -6.973 -2.248 1 97 33 GLY B CA 1
ATOM 893 C C . GLY B 1 33 ? -6.34 -6.008 -2.951 1 97 33 GLY B C 1
ATOM 894 O O . GLY B 1 33 ? -6.137 -4.883 -2.488 1 97 33 GLY B O 1
ATOM 895 N N . VAL B 1 34 ? -5.777 -6.422 -4.043 1 97.31 34 VAL B N 1
ATOM 896 C CA . VAL B 1 34 ? -4.867 -5.586 -4.824 1 97.31 34 VAL B CA 1
ATOM 897 C C . VAL B 1 34 ? -5.609 -4.355 -5.336 1 97.31 34 VAL B C 1
ATOM 899 O O . VAL B 1 34 ? -5.105 -3.234 -5.234 1 97.31 34 VAL B O 1
ATOM 902 N N . ASP B 1 35 ? -6.793 -4.566 -5.879 1 97.19 35 ASP B N 1
ATOM 903 C CA . ASP B 1 35 ? -7.602 -3.467 -6.398 1 97.19 35 ASP B CA 1
ATOM 904 C C . ASP B 1 35 ? -7.973 -2.482 -5.293 1 97.19 35 ASP B C 1
ATOM 906 O O . ASP B 1 35 ? -7.832 -1.269 -5.461 1 97.19 35 ASP B O 1
ATOM 910 N N . ARG B 1 36 ? -8.391 -2.965 -4.172 1 96.62 36 ARG B N 1
ATOM 911 C CA . ARG B 1 36 ? -8.82 -2.115 -3.066 1 96.62 36 ARG B CA 1
ATOM 912 C C . ARG B 1 36 ? -7.637 -1.341 -2.486 1 96.62 36 ARG B C 1
ATOM 914 O O . ARG B 1 36 ? -7.762 -0.155 -2.174 1 96.62 36 ARG B O 1
ATOM 921 N N . LEU B 1 37 ? -6.566 -2.006 -2.359 1 96.12 37 LEU B N 1
ATOM 922 C CA . LEU B 1 37 ? -5.367 -1.355 -1.847 1 96.12 37 LEU B CA 1
ATOM 923 C C . LEU B 1 37 ? -4.961 -0.185 -2.736 1 96.12 37 LEU B C 1
ATOM 925 O O . LEU B 1 37 ? -4.703 0.916 -2.244 1 96.12 37 LEU B O 1
ATOM 929 N N . ALA B 1 38 ? -4.938 -0.424 -3.98 1 95.5 38 ALA B N 1
ATOM 930 C CA . ALA B 1 38 ? -4.559 0.629 -4.918 1 95.5 38 ALA B CA 1
ATOM 931 C C . ALA B 1 38 ? -5.535 1.8 -4.855 1 95.5 38 ALA B C 1
ATOM 933 O O . ALA B 1 38 ? -5.125 2.961 -4.918 1 95.5 38 ALA B O 1
ATOM 934 N N . LYS B 1 39 ? -6.766 1.493 -4.699 1 93.69 39 LYS B N 1
ATOM 935 C CA . LYS B 1 39 ? -7.781 2.539 -4.641 1 93.69 39 LYS B CA 1
ATOM 936 C C . LYS B 1 39 ? -7.641 3.373 -3.369 1 93.69 39 LYS B C 1
ATOM 938 O O . LYS B 1 39 ? -7.789 4.598 -3.404 1 93.69 39 LYS B O 1
ATOM 943 N N . ILE B 1 40 ? -7.395 2.689 -2.299 1 94.56 40 ILE B N 1
ATOM 944 C CA . ILE B 1 40 ? -7.199 3.424 -1.054 1 94.56 40 ILE B CA 1
ATOM 945 C C . ILE B 1 40 ? -5.953 4.297 -1.158 1 94.56 40 ILE B C 1
ATOM 947 O O . ILE B 1 40 ? -5.973 5.469 -0.776 1 94.56 40 ILE B O 1
ATOM 951 N N . ALA B 1 41 ? -4.871 3.783 -1.676 1 94.69 41 ALA B N 1
ATOM 952 C CA . ALA B 1 41 ? -3.625 4.531 -1.818 1 94.69 41 ALA B CA 1
ATOM 953 C C . ALA B 1 41 ? -3.83 5.785 -2.668 1 94.69 41 ALA B C 1
ATOM 955 O O . ALA B 1 41 ? -3.271 6.844 -2.369 1 94.69 41 ALA B O 1
ATOM 956 N N . ALA B 1 42 ? -4.609 5.711 -3.65 1 91.62 42 ALA B N 1
ATOM 957 C CA . ALA B 1 42 ? -4.867 6.832 -4.547 1 91.62 42 ALA B CA 1
ATOM 958 C C . ALA B 1 42 ? -5.547 7.98 -3.803 1 91.62 42 ALA B C 1
ATOM 960 O O . ALA B 1 42 ? -5.379 9.148 -4.164 1 91.62 42 ALA B O 1
ATOM 961 N N . LYS B 1 43 ? -6.215 7.613 -2.779 1 90.38 43 LYS B N 1
ATOM 962 C CA . LYS B 1 43 ? -6.969 8.617 -2.039 1 90.38 43 LYS B CA 1
ATOM 963 C C . LYS B 1 43 ? -6.125 9.227 -0.921 1 90.38 43 LYS B C 1
ATOM 965 O O . LYS B 1 43 ? -6.492 10.258 -0.351 1 90.38 43 LYS B O 1
ATOM 970 N N . LEU B 1 44 ? -5.02 8.609 -0.6 1 90.19 44 LEU B N 1
ATOM 971 C CA . LEU B 1 44 ? -4.176 9.109 0.48 1 90.19 44 LEU B CA 1
ATOM 972 C C . LEU B 1 44 ? -3.369 10.32 0.027 1 90.19 44 LEU B C 1
ATOM 974 O O . LEU B 1 44 ? -2.959 11.141 0.85 1 90.19 44 LEU B O 1
ATOM 978 N N . ASP B 1 45 ? -2.977 10.422 -1.205 1 75.19 45 ASP B N 1
ATOM 979 C CA . ASP B 1 45 ? -2.209 11.547 -1.725 1 75.19 45 ASP B CA 1
ATOM 980 C C . ASP B 1 45 ? -3.09 12.789 -1.872 1 75.19 45 ASP B C 1
ATOM 982 O O . ASP B 1 45 ? -4.066 12.781 -2.625 1 75.19 45 ASP B O 1
ATOM 986 N N . PRO B 1 46 ? -2.693 13.734 -1.13 1 65.69 46 PRO B N 1
ATOM 987 C CA . PRO B 1 46 ? -3.527 14.938 -1.165 1 65.69 46 PRO B CA 1
ATOM 988 C C . PRO B 1 46 ? -3.646 15.531 -2.566 1 65.69 46 PRO B C 1
ATOM 990 O O . PRO B 1 46 ? -4.613 16.25 -2.859 1 65.69 46 PRO B O 1
ATOM 993 N N . SER B 1 47 ? -2.619 15.273 -3.359 1 65.62 47 SER B N 1
ATOM 994 C CA . SER B 1 47 ? -2.662 15.906 -4.676 1 65.62 47 SER B CA 1
ATOM 995 C C . SER B 1 47 ? -3.502 15.086 -5.652 1 65.62 47 SER B C 1
ATOM 997 O O . SER B 1 47 ? -4.012 15.625 -6.637 1 65.62 47 SER B O 1
ATOM 999 N N . GLY B 1 48 ? -3.996 13.938 -5.312 1 60.75 48 GLY B N 1
ATOM 1000 C CA . GLY B 1 48 ? -4.867 13.055 -6.066 1 60.75 48 GLY B CA 1
ATOM 1001 C C . GLY B 1 48 ? -4.387 12.812 -7.484 1 60.75 48 GLY B C 1
ATOM 1002 O O . GLY B 1 48 ? -5.129 12.281 -8.312 1 60.75 48 GLY B O 1
ATOM 1003 N N . ARG B 1 49 ? -3.268 13.398 -7.887 1 57.69 49 ARG B N 1
ATOM 1004 C CA . ARG B 1 49 ? -2.953 13.367 -9.312 1 57.69 49 ARG B CA 1
ATOM 1005 C C . ARG B 1 49 ? -2.441 11.992 -9.727 1 57.69 49 ARG B C 1
ATOM 1007 O O . ARG B 1 49 ? -3.168 11 -9.641 1 57.69 49 ARG B O 1
ATOM 1014 N N . LEU B 1 50 ? -1.168 11.789 -10.07 1 60.31 50 LEU B N 1
ATOM 1015 C CA . LEU B 1 50 ? -0.497 10.797 -10.906 1 60.31 50 LEU B CA 1
ATOM 1016 C C . LEU B 1 50 ? -0.56 9.414 -10.266 1 60.31 50 LEU B C 1
ATOM 1018 O O . LEU B 1 50 ? -0.787 9.297 -9.062 1 60.31 50 LEU B O 1
ATOM 1022 N N . PRO B 1 51 ? -0.459 8.453 -11.227 1 61.97 51 PRO B N 1
ATOM 1023 C CA . PRO B 1 51 ? -0.392 7.062 -10.773 1 61.97 51 PRO B CA 1
ATOM 1024 C C . PRO B 1 51 ? 0.61 6.859 -9.633 1 61.97 51 PRO B C 1
ATOM 1026 O O . PRO B 1 51 ? 1.774 7.25 -9.758 1 61.97 51 PRO B O 1
ATOM 1029 N N . GLN B 1 52 ? 0.098 6.609 -8.578 1 80.81 52 GLN B N 1
ATOM 1030 C CA . GLN B 1 52 ? 0.946 6.277 -7.434 1 80.81 52 GLN B CA 1
ATOM 1031 C C . GLN B 1 52 ? 1.368 4.809 -7.473 1 80.81 52 GLN B C 1
ATOM 1033 O O . GLN B 1 52 ? 0.663 3.971 -8.039 1 80.81 52 GLN B O 1
ATOM 1038 N N . VAL B 1 53 ? 2.623 4.578 -7.219 1 90.94 53 VAL B N 1
ATOM 1039 C CA . VAL B 1 53 ? 3.107 3.215 -7.039 1 90.94 53 VAL B CA 1
ATOM 1040 C C . VAL B 1 53 ? 3.1 2.857 -5.555 1 90.94 53 VAL B C 1
ATOM 1042 O O . VAL B 1 53 ? 3.531 3.652 -4.715 1 90.94 53 VAL B O 1
ATOM 1045 N N . VAL B 1 54 ? 2.527 1.758 -5.328 1 94.5 54 VAL B N 1
ATOM 1046 C CA . VAL B 1 54 ? 2.551 1.225 -3.969 1 94.5 54 VAL B CA 1
ATOM 1047 C C . VAL B 1 54 ? 3.523 0.05 -3.893 1 94.5 54 VAL B C 1
ATOM 1049 O O . VAL B 1 54 ? 3.471 -0.863 -4.719 1 94.5 54 VAL B O 1
ATOM 1052 N N . ALA B 1 55 ? 4.398 0.135 -2.926 1 92.88 55 ALA B N 1
ATOM 1053 C CA . ALA B 1 55 ? 5.324 -0.967 -2.684 1 92.88 55 ALA B CA 1
ATOM 1054 C C . ALA B 1 55 ? 5.062 -1.616 -1.327 1 92.88 55 ALA B C 1
ATOM 1056 O O . ALA B 1 55 ? 4.992 -0.929 -0.306 1 92.88 55 ALA B O 1
ATOM 1057 N N . VAL B 1 56 ? 4.902 -2.904 -1.429 1 92.25 56 VAL B N 1
ATOM 1058 C CA . VAL B 1 56 ? 4.746 -3.697 -0.214 1 92.25 56 VAL B CA 1
ATOM 1059 C C . VAL B 1 56 ? 5.98 -4.578 -0.01 1 92.25 56 VAL B C 1
ATOM 1061 O O . VAL B 1 56 ? 6.277 -5.441 -0.838 1 92.25 56 VAL B O 1
ATOM 1064 N N . GLU B 1 57 ? 6.672 -4.203 1.01 1 86.88 57 GLU B N 1
ATOM 1065 C CA . GLU B 1 57 ? 7.875 -4.977 1.309 1 86.88 57 GLU B CA 1
ATOM 1066 C C . GLU B 1 57 ? 7.609 -6.012 2.396 1 86.88 57 GLU B C 1
ATOM 1068 O O . GLU B 1 57 ? 7.34 -5.656 3.547 1 86.88 57 GLU B O 1
ATOM 1073 N N . GLY B 1 58 ? 7.652 -7.227 1.997 1 82.88 58 GLY B N 1
ATOM 1074 C CA . GLY B 1 58 ? 7.535 -8.336 2.936 1 82.88 58 GLY B CA 1
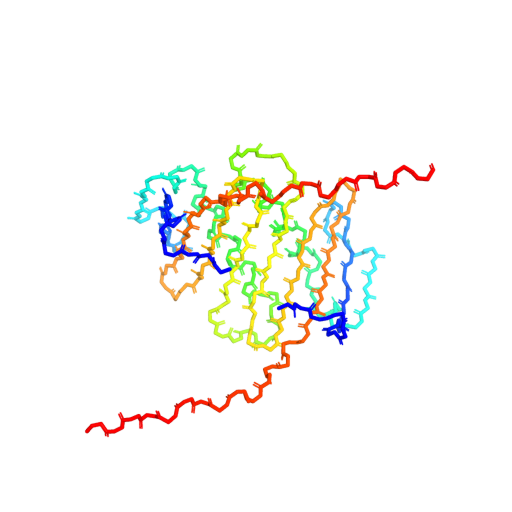ATOM 1075 C C . GLY B 1 58 ? 8.859 -9.008 3.23 1 82.88 58 GLY B C 1
ATOM 1076 O O . GLY B 1 58 ? 9.922 -8.484 2.885 1 82.88 58 GLY B O 1
ATOM 1077 N N . GLU B 1 59 ? 8.805 -10.094 3.945 1 76.25 59 GLU B N 1
ATOM 1078 C CA . GLU B 1 59 ? 10.008 -10.82 4.336 1 76.25 59 GLU B CA 1
ATOM 1079 C C . GLU B 1 59 ? 10.703 -11.438 3.121 1 76.25 59 GLU B C 1
ATOM 1081 O O . GLU B 1 59 ? 11.914 -11.305 2.963 1 76.25 59 GLU B O 1
ATOM 1086 N N . SER B 1 60 ? 10 -12.008 2.242 1 77.31 60 SER B N 1
ATOM 1087 C CA . SER B 1 60 ? 10.633 -12.742 1.149 1 77.31 60 SER B CA 1
ATOM 1088 C C . SER B 1 60 ? 10.172 -12.219 -0.207 1 77.31 60 SER B C 1
ATOM 1090 O O . SER B 1 60 ? 10.586 -12.727 -1.249 1 77.31 60 SER B O 1
ATOM 1092 N N . SER B 1 61 ? 9.305 -11.219 -0.133 1 83.44 61 SER B N 1
ATOM 1093 C CA . SER B 1 61 ? 8.773 -10.734 -1.401 1 83.44 61 SER B CA 1
ATOM 1094 C C . SER B 1 61 ? 8.516 -9.234 -1.355 1 83.44 61 SER B C 1
ATOM 1096 O O . SER B 1 61 ? 8.328 -8.664 -0.279 1 83.44 61 SER B O 1
ATOM 1098 N N . HIS B 1 62 ? 8.672 -8.711 -2.537 1 88.88 62 HIS B N 1
ATOM 1099 C CA . HIS B 1 62 ? 8.297 -7.32 -2.799 1 88.88 62 HIS B CA 1
ATOM 1100 C C . HIS B 1 62 ? 7.191 -7.23 -3.844 1 88.88 62 HIS B C 1
ATOM 1102 O O . HIS B 1 62 ? 7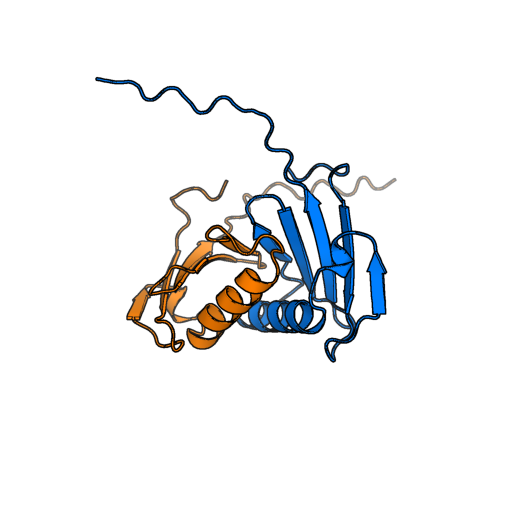.297 -7.832 -4.918 1 88.88 62 HIS B O 1
ATOM 1108 N N . ILE B 1 63 ? 6.152 -6.531 -3.443 1 92.62 63 ILE B N 1
ATOM 1109 C CA . ILE B 1 63 ? 5.039 -6.375 -4.375 1 92.62 63 ILE B CA 1
ATOM 1110 C C . ILE B 1 63 ? 4.91 -4.91 -4.785 1 92.62 63 ILE B C 1
ATOM 1112 O O . ILE B 1 63 ? 4.879 -4.02 -3.932 1 92.62 63 ILE B O 1
ATOM 1116 N N . LEU B 1 64 ? 4.93 -4.645 -6.055 1 94.06 64 LEU B N 1
ATOM 1117 C CA . LEU B 1 64 ? 4.66 -3.322 -6.609 1 94.06 64 LEU B CA 1
ATOM 1118 C C . LEU B 1 64 ? 3.275 -3.273 -7.25 1 94.06 64 LEU B C 1
ATOM 1120 O O . LEU B 1 64 ? 2.928 -4.145 -8.055 1 94.06 64 LEU B O 1
ATOM 1124 N N . ILE B 1 65 ? 2.518 -2.295 -6.848 1 96 65 ILE B N 1
ATOM 1125 C CA . ILE B 1 65 ? 1.151 -2.15 -7.34 1 96 65 ILE B CA 1
ATOM 1126 C C . ILE B 1 65 ? 0.979 -0.779 -7.988 1 96 65 ILE B C 1
ATOM 1128 O O . ILE B 1 65 ? 1.41 0.235 -7.438 1 96 65 ILE B O 1
ATOM 1132 N N . GLN B 1 66 ? 0.375 -0.723 -9.117 1 94.62 66 GLN B N 1
ATOM 1133 C CA . GLN B 1 66 ? 0.055 0.534 -9.789 1 94.62 66 GLN B CA 1
ATOM 1134 C C . GLN B 1 66 ? -1.357 0.504 -10.367 1 94.62 66 GLN B C 1
ATOM 1136 O O . GLN B 1 66 ? -1.71 -0.412 -11.109 1 94.62 66 GLN B O 1
ATOM 1141 N N . GLN B 1 67 ? -2.123 1.493 -9.945 1 94.25 67 GLN B N 1
ATOM 1142 C CA . GLN B 1 67 ? -3.459 1.657 -10.516 1 94.25 67 GLN B CA 1
ATOM 1143 C C . GLN B 1 67 ? -3.408 2.428 -11.828 1 94.25 67 GLN B C 1
ATOM 1145 O O . GLN B 1 67 ? -2.691 3.424 -11.945 1 94.25 67 GLN B O 1
ATOM 1150 N N . ARG B 1 68 ? -4.066 1.889 -12.703 1 91.38 68 ARG B N 1
ATOM 1151 C CA . ARG B 1 68 ? -4.285 2.541 -13.984 1 91.38 68 ARG B CA 1
ATOM 1152 C C . ARG B 1 68 ? -5.766 2.842 -14.203 1 91.38 68 ARG B C 1
ATOM 1154 O O . ARG B 1 68 ? -6.609 2.443 -13.391 1 91.38 68 ARG B O 1
ATOM 1161 N N . PRO B 1 69 ? -6.109 3.701 -15.211 1 89.81 69 PRO B N 1
ATOM 1162 C CA . PRO B 1 69 ? -7.512 4.062 -15.43 1 89.81 69 PRO B CA 1
ATOM 1163 C C . PRO B 1 69 ? -8.414 2.844 -15.578 1 89.81 69 PRO B C 1
ATOM 1165 O O . PRO B 1 69 ? -9.531 2.83 -15.055 1 89.81 69 PRO B O 1
ATOM 1168 N N . ASN B 1 70 ? -7.973 1.766 -16.172 1 93.5 70 ASN B N 1
ATOM 1169 C CA . ASN B 1 70 ? -8.875 0.667 -16.5 1 93.5 70 ASN B CA 1
ATOM 1170 C C . ASN B 1 70 ? -8.477 -0.62 -15.781 1 93.5 70 ASN B C 1
ATOM 1172 O O . ASN B 1 70 ? -9.234 -1.592 -15.773 1 93.5 70 ASN B O 1
ATOM 1176 N N . PHE B 1 71 ? -7.41 -0.651 -15.328 1 95.25 71 PHE B N 1
ATOM 1177 C CA . PHE B 1 71 ? -6.969 -1.851 -14.633 1 95.25 71 PHE B CA 1
ATOM 1178 C C . PHE B 1 71 ? -5.938 -1.505 -13.562 1 95.25 71 PHE B C 1
ATOM 1180 O O . PHE B 1 71 ? -5.457 -0.372 -13.5 1 95.25 71 PHE B O 1
ATOM 1187 N N . THR B 1 72 ? -5.648 -2.457 -12.664 1 96.62 72 THR B N 1
ATOM 1188 C CA . THR B 1 72 ? -4.582 -2.393 -11.672 1 96.62 72 THR B CA 1
ATOM 1189 C C . THR B 1 72 ? -3.605 -3.553 -11.852 1 96.62 72 THR B C 1
ATOM 1191 O O . THR B 1 72 ? -4.023 -4.703 -12.016 1 96.62 72 THR B O 1
ATOM 1194 N N . GLY B 1 73 ? -2.365 -3.223 -11.836 1 97.25 73 GLY B N 1
ATOM 1195 C CA . GLY B 1 73 ? -1.336 -4.242 -11.977 1 97.25 73 GLY B CA 1
ATOM 1196 C C . GLY B 1 73 ? -0.508 -4.426 -10.719 1 97.25 73 GLY B C 1
ATOM 1197 O O . GLY B 1 73 ? -0.193 -3.455 -10.023 1 97.25 73 GLY B O 1
ATOM 1198 N N . ALA B 1 74 ? -0.149 -5.734 -10.484 1 96.62 74 ALA B N 1
ATOM 1199 C CA . ALA B 1 74 ? 0.788 -6.07 -9.414 1 96.62 74 ALA B CA 1
ATOM 1200 C C . ALA B 1 74 ? 1.932 -6.934 -9.938 1 96.62 74 ALA B C 1
ATOM 1202 O O . ALA B 1 74 ? 1.718 -7.824 -10.758 1 96.62 74 ALA B O 1
ATOM 1203 N N . VAL B 1 75 ? 3.137 -6.602 -9.461 1 95.62 75 VAL B N 1
ATOM 1204 C CA . VAL B 1 75 ? 4.34 -7.367 -9.773 1 95.62 75 VAL B CA 1
ATOM 1205 C C . VAL B 1 75 ? 4.953 -7.91 -8.484 1 95.62 75 VAL B C 1
ATOM 1207 O O . VAL B 1 75 ? 5.148 -7.164 -7.52 1 95.62 75 VAL B O 1
ATOM 1210 N N . VAL B 1 76 ? 5.27 -9.164 -8.492 1 93.31 76 VAL B N 1
ATOM 1211 C CA . VAL B 1 76 ? 5.891 -9.82 -7.348 1 93.31 76 VAL B CA 1
ATOM 1212 C C . VAL B 1 76 ? 7.363 -10.094 -7.645 1 93.31 76 VAL B C 1
ATOM 1214 O O . VAL B 1 76 ? 7.691 -10.75 -8.633 1 93.31 76 VAL B O 1
ATOM 1217 N N . LYS B 1 77 ? 8.078 -9.445 -6.809 1 91.19 77 LYS B N 1
ATOM 1218 C CA . LYS B 1 77 ? 9.516 -9.656 -6.918 1 91.19 77 LYS B CA 1
ATOM 1219 C C . LYS B 1 77 ? 10.062 -10.398 -5.699 1 91.19 77 LYS B C 1
ATOM 1221 O O . LYS B 1 77 ? 9.57 -10.203 -4.582 1 91.19 77 LYS B O 1
ATOM 1226 N N . GLU B 1 78 ? 11.031 -11.297 -5.949 1 83.75 78 GLU B N 1
ATOM 1227 C CA . GLU B 1 78 ? 11.703 -11.953 -4.832 1 83.75 78 GLU B CA 1
ATOM 1228 C C . GLU B 1 78 ? 12.922 -11.156 -4.379 1 83.75 78 GLU B C 1
ATOM 1230 O O . GLU B 1 78 ? 13.672 -10.633 -5.207 1 83.75 78 GLU B O 1
ATOM 1235 N N . VAL B 1 79 ? 12.906 -10.766 -3.113 1 70.5 79 VAL B N 1
ATOM 1236 C CA . VAL B 1 79 ? 14.055 -10.07 -2.547 1 70.5 79 VAL B CA 1
ATOM 1237 C C . VAL B 1 79 ? 15.18 -11.07 -2.281 1 70.5 79 VAL B C 1
ATOM 1239 O O . VAL B 1 79 ? 14.969 -12.086 -1.616 1 70.5 79 VAL B O 1
ATOM 1242 N N . ILE B 1 80 ? 16.109 -11.125 -3.168 1 57.25 80 ILE B N 1
ATOM 1243 C CA . ILE B 1 80 ? 17.266 -11.992 -2.939 1 57.25 80 ILE B CA 1
ATOM 1244 C C . ILE B 1 80 ? 18.188 -11.359 -1.901 1 57.25 80 ILE B C 1
ATOM 1246 O O . ILE B 1 80 ? 18.688 -10.25 -2.098 1 57.25 80 ILE B O 1
ATOM 1250 N N . SER B 1 81 ? 17.75 -11.211 -0.727 1 50.09 81 SER B N 1
ATOM 1251 C CA . SER B 1 81 ? 18.75 -10.75 0.229 1 50.09 81 SER B CA 1
ATOM 1252 C C . SER B 1 81 ? 20.141 -11.219 -0.166 1 50.09 81 SER B C 1
ATOM 1254 O O . SER B 1 81 ? 20.375 -12.422 -0.341 1 50.09 81 SER B O 1
ATOM 1256 N N . ALA B 1 82 ? 20.828 -10.523 -0.949 1 43.72 82 ALA B N 1
ATOM 1257 C CA . ALA B 1 82 ? 22.25 -10.875 -0.892 1 43.72 82 ALA B CA 1
ATOM 1258 C C . ALA B 1 82 ? 22.688 -11.148 0.542 1 43.72 82 ALA B C 1
ATOM 1260 O O . ALA B 1 82 ? 22.156 -10.555 1.486 1 43.72 82 ALA B O 1
ATOM 1261 N N . HIS B 1 83 ? 23.141 -12.312 0.987 1 43.69 83 HIS B N 1
ATOM 1262 C CA . HIS B 1 83 ? 23.875 -12.508 2.232 1 43.69 83 HIS B CA 1
ATOM 1263 C C . HIS B 1 83 ? 24.656 -11.258 2.617 1 43.69 83 HIS B C 1
ATOM 1265 O O . HIS B 1 83 ? 25.734 -11.008 2.07 1 43.69 83 HIS B O 1
ATOM 1271 N N . ILE B 1 84 ? 24.203 -10.156 2.609 1 43.5 84 ILE B N 1
ATOM 1272 C CA . ILE B 1 84 ? 25.125 -9.273 3.303 1 43.5 84 ILE B CA 1
ATOM 1273 C C . ILE B 1 84 ? 25.328 -9.758 4.738 1 43.5 84 ILE B C 1
ATOM 1275 O O . ILE B 1 84 ? 24.359 -10.094 5.426 1 43.5 84 ILE B O 1
ATOM 1279 N N . PRO B 1 85 ? 26.484 -10.219 5.168 1 40.94 85 PRO B N 1
ATOM 1280 C CA . PRO B 1 85 ? 26.875 -10.664 6.508 1 40.94 85 PRO B CA 1
ATOM 1281 C C . PRO B 1 85 ? 26.312 -9.781 7.613 1 40.94 85 PRO B C 1
ATOM 1283 O O . PRO B 1 85 ? 26.234 -8.555 7.453 1 40.94 85 PRO B O 1
ATOM 1286 N N . SER B 1 86 ? 25.266 -10.219 8.273 1 40.94 86 SER B N 1
ATOM 1287 C CA . SER B 1 86 ? 24.875 -9.602 9.531 1 40.94 86 SER B CA 1
ATOM 1288 C C . SER B 1 86 ? 26.078 -9.008 10.258 1 40.94 86 SER B C 1
ATOM 1290 O O . SER B 1 86 ? 27.062 -9.711 10.516 1 40.94 86 SER B O 1
ATOM 1292 N N . SER B 1 87 ? 26.391 -7.746 10.016 1 39.31 87 SER B N 1
ATOM 1293 C CA . SER B 1 87 ? 27.469 -7.203 10.828 1 39.31 87 SER B CA 1
ATOM 1294 C C . SER B 1 87 ? 27.484 -7.82 12.227 1 39.31 87 SER B C 1
ATOM 1296 O O . SER B 1 87 ? 26.422 -8.07 12.805 1 39.31 87 SER B O 1
ATOM 1298 N N . SER B 1 88 ? 28.578 -8.547 12.641 1 36.97 88 SER B N 1
ATOM 1299 C CA . SER B 1 88 ? 29.094 -8.984 13.93 1 36.97 88 SER B CA 1
ATOM 1300 C C . SER B 1 88 ? 28.719 -8.008 15.039 1 36.97 88 SER B C 1
ATOM 1302 O O . SER B 1 88 ? 28.844 -6.789 14.859 1 36.97 88 SER B O 1
ATOM 1304 N N . GLU B 1 89 ? 27.797 -8.344 15.977 1 34.88 89 GLU B N 1
ATOM 1305 C CA . GLU B 1 89 ? 27.672 -7.785 17.312 1 34.88 89 GLU B CA 1
ATOM 1306 C C . GLU B 1 89 ? 29.047 -7.43 17.906 1 34.88 89 GLU B C 1
ATOM 1308 O O . GLU B 1 89 ? 29.906 -8.297 18.047 1 34.88 89 GLU B O 1
ATOM 1313 N N . ASN B 1 90 ? 29.594 -6.285 17.594 1 32.34 90 ASN B N 1
ATOM 1314 C CA . ASN B 1 90 ? 30.656 -5.824 18.469 1 32.34 90 ASN B CA 1
ATOM 1315 C C . ASN B 1 90 ? 30.25 -5.918 19.938 1 32.34 90 ASN B C 1
ATOM 1317 O O . ASN B 1 90 ? 29.328 -5.227 20.375 1 32.34 90 ASN B O 1
ATOM 132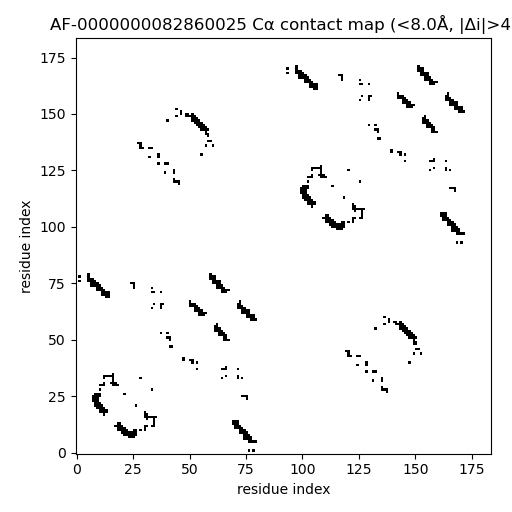1 N N . THR B 1 91 ? 30.328 -7.117 20.609 1 29 91 THR B N 1
ATOM 1322 C CA . THR B 1 91 ? 30.5 -7.363 22.047 1 29 91 THR B CA 1
ATOM 1323 C C . THR B 1 91 ? 31.5 -6.375 22.641 1 29 91 THR B C 1
ATOM 1325 O O . THR B 1 91 ? 32.656 -6.359 22.281 1 29 91 THR B O 1
ATOM 1328 N N . PHE B 1 92 ? 30.953 -5.145 23.109 1 23.98 92 PHE B N 1
ATOM 1329 C CA . PHE B 1 92 ? 31.734 -4.57 24.188 1 23.98 92 PHE B CA 1
ATOM 1330 C C . PHE B 1 92 ? 31.609 -5.406 25.453 1 23.98 92 PHE B C 1
ATOM 1332 O O . PHE B 1 92 ? 30.578 -6.062 25.672 1 23.98 92 PHE B O 1
#

Nearest PDB structures (foldseek):
  5yk5-assembly1_B  TM=8.589E-01  e=9.222E-07  Homo sapiens
  5y38-assembly1_A  TM=8.658E-01  e=1.469E-06  Homo sapiens
  7uxh-assembly1_i  TM=8.107E-01  e=1.194E-05  Homo sapiens
  7t3c-assembly1_I  TM=7.936E-01  e=8.566E-03  Homo sapiens
  8c7g-assembly1_C  TM=4.902E-01  e=1.020E-02  Drosophila melanogaster

InterPro domains:
  IPR024135 Ragulator complex protein LAMTOR5 [PF16672] (1-77)
  IPR024135 Ragulator complex protein LAMTOR5 [PTHR13342] (1-78)